Protein AF-A0A964MB08-F1 (afdb_monomer_lite)

pLDDT: mean 91.3, std 6.82, range [55.94, 98.12]

Foldseek 3Di:
DPVPDADAPPPDPPGHPVVQAPDPVLLVLLCCCCFVVVDDLVVVVVVVDDSVNSVSSVVVVLQCLVVLVPDDDDDDPDNADPDPRDDDDNDDDDDD

Radius of gyration: 14.93 Å; chains: 1; bounding box: 36×26×34 Å

Sequence (96 aa):
AVIAKPPSAELKLNQTDQDTLPPYDVLDAILHHYIEEHLPPAEIAGLGFDRETVDRVVGMVRSSEYKRRQAAPGLKVTSKAFGAGRRMPVAARYGD

Secondary structure (DSSP, 8-state):
--TTSPP---SSTT--GGGTS--HHHHHHHHIIIIIS---HHHHHHTT--HHHHHHHHHHHHHTHHHHHTSPP----SSS-SBTTB---SS-----

Structure (mmCIF, N/CA/C/O backbone):
data_AF-A0A964MB08-F1
#
_entry.id   AF-A0A964MB08-F1
#
loop_
_atom_site.group_PDB
_atom_site.id
_atom_site.type_symbol
_atom_site.label_atom_id
_atom_site.label_alt_id
_atom_site.label_comp_id
_atom_site.label_asym_id
_atom_site.label_entity_id
_atom_site.label_seq_id
_atom_site.pdbx_PDB_ins_code
_atom_site.Cartn_x
_atom_site.Cartn_y
_atom_site.Cartn_z
_atom_site.occupancy
_atom_site.B_iso_or_equiv
_atom_site.auth_seq_id
_atom_site.auth_comp_id
_atom_site.auth_asym_id
_atom_site.auth_atom_id
_atom_site.pdbx_PDB_model_num
ATOM 1 N N . ALA A 1 1 ? -21.406 -10.347 17.186 1.00 66.88 1 ALA A N 1
ATOM 2 C CA . ALA A 1 1 ? -21.667 -9.416 16.068 1.00 66.88 1 ALA A CA 1
ATOM 3 C C . ALA A 1 1 ? -20.425 -8.570 15.728 1.00 66.88 1 ALA A C 1
ATOM 5 O O . ALA A 1 1 ? -20.525 -7.357 15.635 1.00 66.88 1 ALA A O 1
ATOM 6 N N . VAL A 1 2 ? -19.253 -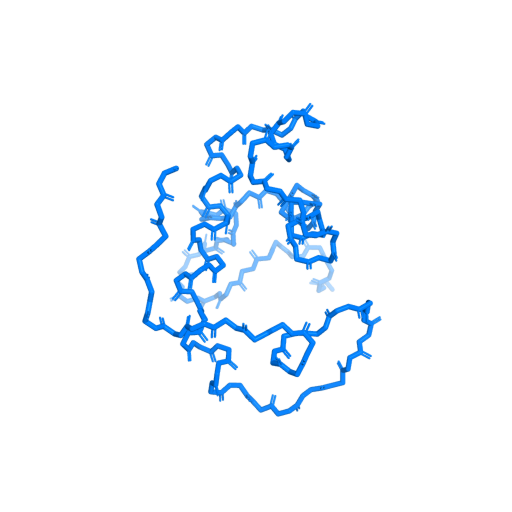9.201 15.549 1.00 78.06 2 VAL A N 1
ATOM 7 C CA . VAL A 1 2 ? -17.992 -8.496 15.211 1.00 78.06 2 VAL A CA 1
ATOM 8 C C . VAL A 1 2 ? -17.662 -8.647 13.722 1.00 78.06 2 VAL A C 1
ATOM 10 O O . VAL A 1 2 ? -17.303 -7.674 13.082 1.00 78.06 2 VAL A O 1
ATOM 13 N N . ILE A 1 3 ? -17.886 -9.836 13.149 1.00 82.50 3 ILE A N 1
ATOM 14 C CA . ILE A 1 3 ? -17.575 -10.143 11.740 1.00 82.50 3 ILE A CA 1
ATOM 15 C C . ILE A 1 3 ? -18.469 -9.373 10.752 1.00 82.50 3 ILE A C 1
ATOM 17 O O . ILE A 1 3 ? -18.012 -8.977 9.693 1.00 82.50 3 ILE A O 1
ATOM 21 N N . ALA A 1 4 ? -19.741 -9.150 11.091 1.00 86.88 4 ALA A N 1
ATOM 22 C CA . ALA A 1 4 ? -20.704 -8.516 10.184 1.00 86.88 4 ALA A CA 1
ATOM 23 C C . ALA A 1 4 ? -20.630 -6.975 10.162 1.00 86.88 4 ALA A C 1
ATOM 25 O O . ALA A 1 4 ? -21.347 -6.343 9.390 1.00 86.88 4 ALA A O 1
ATOM 26 N N . LYS A 1 5 ? -19.825 -6.358 11.037 1.00 83.50 5 LYS A N 1
ATOM 27 C CA . LYS A 1 5 ? -19.691 -4.899 11.093 1.00 83.50 5 LYS A CA 1
ATOM 28 C C . LYS A 1 5 ? -18.856 -4.426 9.893 1.00 83.50 5 LYS A C 1
ATOM 30 O O . LYS A 1 5 ? -17.823 -5.038 9.627 1.00 83.50 5 LYS A O 1
ATOM 35 N N . PRO A 1 6 ? -19.251 -3.350 9.189 1.00 83.19 6 PRO A N 1
ATOM 36 C CA . PRO A 1 6 ? -18.432 -2.804 8.116 1.00 83.19 6 PRO A CA 1
ATOM 37 C C . PRO A 1 6 ? -17.072 -2.313 8.649 1.00 83.19 6 PRO A C 1
ATOM 39 O O . PRO A 1 6 ? -17.005 -1.800 9.772 1.00 83.19 6 PRO A O 1
ATOM 42 N N . PRO A 1 7 ? -15.998 -2.449 7.854 1.00 87.38 7 PRO A N 1
ATOM 43 C CA . PRO A 1 7 ? -14.655 -2.022 8.236 1.00 87.38 7 PRO A CA 1
ATOM 44 C C . PRO A 1 7 ? -14.602 -0.499 8.410 1.00 87.38 7 PRO A C 1
ATOM 46 O O . PRO A 1 7 ? -15.096 0.255 7.565 1.00 87.38 7 PRO A O 1
ATOM 49 N N . SER A 1 8 ? -14.049 -0.050 9.537 1.00 87.12 8 SER A N 1
ATOM 50 C CA . SER A 1 8 ? -13.987 1.362 9.912 1.00 87.12 8 SER A CA 1
ATOM 51 C C . SER A 1 8 ? -12.850 1.622 10.895 1.00 87.12 8 SER A C 1
ATOM 53 O O . SER A 1 8 ? -12.706 0.898 11.881 1.00 87.12 8 SER A O 1
ATOM 55 N N . ALA A 1 9 ? -12.110 2.710 10.677 1.00 85.06 9 ALA A N 1
ATOM 56 C CA . ALA A 1 9 ? -11.156 3.242 11.653 1.00 85.06 9 ALA A CA 1
ATOM 57 C C . ALA A 1 9 ? -11.803 4.027 12.819 1.00 85.06 9 ALA A C 1
ATOM 59 O O . ALA A 1 9 ? -11.086 4.463 13.717 1.00 85.06 9 ALA A O 1
ATOM 60 N N . GLU A 1 10 ? -13.128 4.227 12.807 1.00 85.44 10 GLU A N 1
ATOM 61 C CA . GLU A 1 10 ? -13.910 4.873 13.880 1.00 85.44 10 GLU A CA 1
ATOM 62 C C . GLU A 1 10 ? -13.436 6.285 14.294 1.00 85.44 10 GLU A C 1
ATOM 64 O O . GLU A 1 10 ? -13.674 6.741 15.410 1.00 85.44 10 GLU A O 1
ATOM 69 N N . LEU A 1 11 ? -12.801 7.024 13.381 1.00 89.44 11 LEU A N 1
ATOM 70 C CA . LEU A 1 11 ? -12.289 8.380 13.620 1.00 89.44 11 LEU A CA 1
ATOM 71 C C . LEU A 1 11 ? -13.374 9.464 13.508 1.00 89.44 11 LEU A C 1
ATOM 73 O O . LEU A 1 11 ? -13.192 10.574 14.007 1.00 89.44 11 LEU A O 1
ATOM 77 N N . LYS A 1 12 ? -14.491 9.170 12.829 1.00 87.56 12 LYS A N 1
ATOM 78 C CA . LYS A 1 12 ? -15.671 10.046 12.703 1.00 87.56 12 LYS A CA 1
ATOM 79 C C . LYS A 1 12 ? -16.963 9.222 12.641 1.00 87.56 12 LYS A C 1
ATOM 81 O O . LYS A 1 12 ? -16.939 8.037 12.309 1.00 87.56 12 LYS A O 1
ATOM 86 N N . LEU A 1 13 ? -18.102 9.865 12.912 1.00 88.50 13 LEU A N 1
ATOM 87 C CA . LEU A 1 13 ? -19.422 9.228 12.831 1.00 88.50 13 LEU A CA 1
ATOM 88 C C . LEU A 1 13 ? -19.678 8.671 11.419 1.00 88.50 13 LEU A C 1
ATOM 90 O O . LEU A 1 13 ? -19.465 9.375 10.433 1.00 88.50 13 LEU A O 1
ATOM 94 N N . ASN A 1 14 ? -20.153 7.423 11.342 1.00 83.69 14 ASN A N 1
ATOM 95 C CA . ASN A 1 14 ? -20.461 6.698 10.101 1.00 83.69 14 ASN A CA 1
ATOM 96 C C . ASN A 1 14 ? -19.284 6.558 9.117 1.00 83.69 14 ASN A C 1
ATOM 98 O O . ASN A 1 14 ? -19.512 6.350 7.930 1.00 83.69 14 ASN A O 1
ATOM 102 N N . GLN A 1 15 ? -18.035 6.668 9.586 1.00 88.69 15 GLN A N 1
ATOM 103 C CA . GLN A 1 15 ? -16.871 6.394 8.746 1.00 88.69 15 GLN A CA 1
ATOM 104 C C . GLN A 1 15 ? -16.879 4.942 8.271 1.00 88.69 15 GLN A C 1
ATOM 106 O O . GLN A 1 15 ? -17.055 4.036 9.091 1.00 88.69 15 GLN A O 1
ATOM 111 N N . THR A 1 16 ? -16.556 4.720 7.000 1.00 87.44 16 THR A N 1
ATOM 112 C CA . THR A 1 16 ? -16.147 3.400 6.512 1.00 87.44 16 THR A CA 1
ATOM 113 C C . THR A 1 16 ? -14.787 3.476 5.832 1.00 87.44 16 THR A C 1
ATOM 115 O O . THR A 1 16 ? -14.412 4.510 5.281 1.00 87.44 16 THR A O 1
ATOM 118 N N . ASP A 1 17 ? -14.030 2.383 5.850 1.00 84.44 17 ASP A N 1
ATOM 119 C CA . ASP A 1 17 ? -12.742 2.335 5.142 1.00 84.44 17 ASP A CA 1
ATOM 120 C C . ASP A 1 17 ? -12.939 2.401 3.614 1.00 84.44 17 ASP A C 1
ATOM 122 O O . ASP A 1 17 ? -12.063 2.860 2.884 1.00 84.44 17 ASP A O 1
ATOM 126 N N . GLN A 1 18 ? -14.135 2.041 3.140 1.00 84.06 18 GLN A N 1
ATOM 127 C CA . GLN A 1 18 ? -14.564 2.143 1.743 1.00 84.06 18 GLN A CA 1
ATOM 128 C C . GLN A 1 18 ? -14.869 3.586 1.302 1.00 84.06 18 GLN A C 1
ATOM 130 O O . GLN A 1 18 ? -15.012 3.845 0.111 1.00 84.06 18 GLN A O 1
ATOM 135 N N . ASP A 1 19 ? -14.905 4.550 2.232 1.00 81.56 19 ASP A N 1
ATOM 136 C CA . ASP A 1 19 ? -14.990 5.976 1.888 1.00 81.56 19 ASP A CA 1
ATOM 137 C C . ASP A 1 19 ? -13.741 6.433 1.109 1.00 81.56 19 ASP A C 1
ATOM 139 O O . ASP A 1 19 ? -13.785 7.401 0.349 1.00 81.56 19 ASP A O 1
ATOM 143 N N . THR A 1 20 ? -12.601 5.773 1.338 1.00 82.31 20 THR A N 1
ATOM 144 C CA . THR A 1 20 ? -11.302 6.148 0.769 1.00 82.31 20 THR A CA 1
ATOM 145 C C . THR A 1 20 ? -10.582 4.999 0.092 1.00 82.31 20 THR A C 1
ATOM 147 O O . THR A 1 20 ? -9.696 5.271 -0.708 1.00 82.31 20 THR A O 1
ATOM 150 N N . LEU A 1 21 ? -10.900 3.736 0.363 1.00 91.25 21 LEU A N 1
ATOM 151 C CA . LEU A 1 21 ? -10.243 2.575 -0.241 1.00 91.25 21 LEU A CA 1
ATOM 152 C C . LEU A 1 21 ? -11.167 1.890 -1.254 1.00 91.25 21 LEU A C 1
ATOM 154 O O . LEU A 1 21 ? -12.381 2.035 -1.157 1.00 91.25 21 LEU A O 1
ATOM 158 N N . PRO A 1 22 ? -10.615 1.178 -2.255 1.00 92.88 22 PRO A N 1
ATOM 159 C CA . PRO A 1 22 ? -11.432 0.256 -3.032 1.00 92.88 22 PRO A CA 1
ATOM 160 C C . PRO A 1 22 ? -11.869 -0.939 -2.156 1.00 92.88 22 PRO A C 1
ATOM 162 O O . PRO A 1 22 ? -11.319 -1.134 -1.060 1.00 92.88 22 PRO A O 1
ATOM 165 N N . PRO A 1 23 ? -12.811 -1.770 -2.641 1.00 93.94 23 PRO A N 1
ATOM 166 C CA . PRO A 1 23 ? -13.164 -3.033 -1.999 1.00 93.94 23 PRO A CA 1
ATOM 167 C C . PRO A 1 23 ? -11.920 -3.860 -1.640 1.00 93.94 23 PRO A C 1
ATOM 169 O O . PRO A 1 23 ? -10.947 -3.871 -2.394 1.00 93.94 23 PRO A O 1
ATOM 172 N N . TYR A 1 24 ? -11.916 -4.503 -0.466 1.00 93.12 24 TYR A N 1
ATOM 173 C CA . TYR A 1 24 ? -10.715 -5.172 0.063 1.00 93.12 24 TYR A CA 1
ATOM 174 C C . TYR A 1 24 ? -10.207 -6.305 -0.828 1.00 93.12 24 TYR A C 1
ATOM 176 O O . TYR A 1 24 ? -9.004 -6.477 -0.957 1.00 93.12 24 TYR A O 1
ATOM 184 N N . ASP A 1 25 ? -11.104 -7.033 -1.483 1.00 94.06 25 ASP A N 1
ATOM 185 C CA . ASP A 1 25 ? -10.770 -8.049 -2.481 1.00 94.06 25 ASP A CA 1
ATOM 186 C C . ASP A 1 25 ? -9.968 -7.463 -3.654 1.00 94.06 25 ASP A C 1
ATOM 188 O O . ASP A 1 25 ? -8.954 -8.026 -4.064 1.00 94.06 25 ASP A O 1
ATOM 192 N N . VAL A 1 26 ? -10.371 -6.288 -4.142 1.00 96.0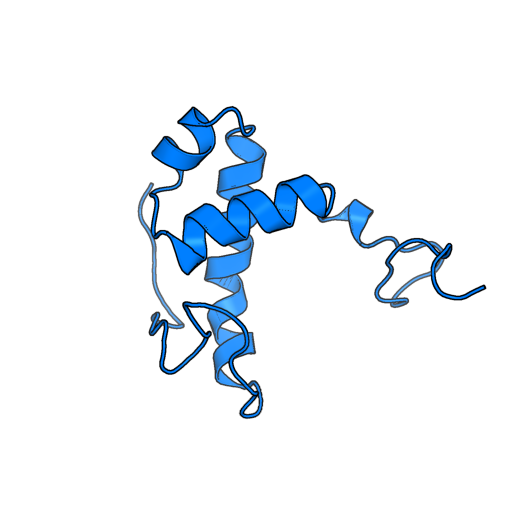0 26 VAL A N 1
ATOM 193 C CA . VAL A 1 26 ? -9.650 -5.555 -5.192 1.00 96.00 26 VAL A CA 1
ATOM 194 C C . VAL A 1 26 ? -8.339 -4.974 -4.655 1.00 96.00 26 VAL A C 1
ATOM 196 O O . VAL A 1 26 ? -7.299 -5.080 -5.307 1.00 96.00 26 VAL A O 1
ATOM 199 N N . LEU A 1 27 ? -8.368 -4.367 -3.465 1.00 96.94 27 LEU A N 1
ATOM 200 C CA . LEU A 1 27 ? -7.195 -3.775 -2.822 1.00 96.94 27 LEU A CA 1
ATOM 201 C C . LEU A 1 27 ? -6.091 -4.814 -2.612 1.00 96.94 27 LEU A C 1
ATOM 203 O O . LEU A 1 27 ? -4.947 -4.581 -3.003 1.00 96.94 27 LEU A O 1
ATOM 207 N N . ASP A 1 28 ? -6.434 -5.949 -2.010 1.00 96.25 28 ASP A N 1
ATOM 208 C CA . ASP A 1 28 ? -5.489 -6.997 -1.642 1.00 96.25 28 ASP A CA 1
ATOM 209 C C . ASP A 1 28 ? -4.884 -7.652 -2.885 1.00 96.25 28 ASP A C 1
ATOM 211 O O . ASP A 1 28 ? -3.680 -7.909 -2.907 1.00 96.25 28 ASP A O 1
ATOM 215 N N . ALA A 1 29 ? -5.666 -7.830 -3.955 1.00 97.50 29 ALA A N 1
ATOM 216 C CA . ALA A 1 29 ? -5.150 -8.331 -5.225 1.00 97.50 29 ALA A CA 1
ATOM 217 C C . ALA A 1 29 ? -4.124 -7.367 -5.851 1.00 97.50 29 ALA A C 1
ATOM 219 O O . ALA A 1 29 ? -3.029 -7.784 -6.236 1.00 97.50 29 ALA A O 1
ATOM 220 N N . ILE A 1 30 ? -4.416 -6.059 -5.878 1.00 98.12 30 ILE A N 1
ATOM 221 C CA . ILE A 1 30 ? -3.464 -5.045 -6.364 1.00 98.12 30 ILE A CA 1
ATOM 222 C C . ILE A 1 30 ? -2.197 -5.035 -5.497 1.00 98.12 30 ILE A C 1
ATOM 224 O O . ILE A 1 30 ? -1.083 -4.977 -6.024 1.00 98.12 30 ILE A O 1
ATOM 228 N N . LEU A 1 31 ? -2.341 -5.098 -4.169 1.00 97.00 31 LEU A N 1
ATOM 229 C CA . LEU A 1 31 ? -1.207 -5.132 -3.244 1.00 97.00 31 LEU A CA 1
ATOM 230 C C . LEU A 1 31 ? -0.359 -6.391 -3.426 1.00 97.00 31 LEU A C 1
ATOM 232 O O . LEU A 1 31 ? 0.866 -6.286 -3.383 1.00 97.00 31 LEU A O 1
ATOM 236 N N . HIS A 1 32 ? -0.976 -7.547 -3.660 1.00 96.81 32 HIS A N 1
ATOM 237 C CA . HIS A 1 32 ? -0.271 -8.796 -3.920 1.00 96.81 32 HIS A CA 1
ATOM 238 C C . HIS A 1 32 ? 0.601 -8.686 -5.178 1.00 96.81 32 HIS A C 1
ATOM 240 O O . HIS A 1 32 ? 1.821 -8.849 -5.097 1.00 96.81 32 HIS A O 1
ATOM 246 N N . HIS A 1 33 ? 0.013 -8.286 -6.308 1.00 97.75 33 HIS A N 1
ATOM 247 C CA . HIS A 1 33 ? 0.747 -8.111 -7.564 1.00 97.75 33 HIS A CA 1
ATOM 248 C C . HIS A 1 33 ? 1.855 -7.050 -7.451 1.00 97.75 33 HIS A C 1
ATOM 250 O O . HIS A 1 33 ? 2.988 -7.248 -7.897 1.00 97.75 33 HIS A O 1
ATOM 256 N N . TYR A 1 34 ? 1.568 -5.921 -6.797 1.00 96.75 34 TYR A N 1
ATOM 257 C CA . TYR A 1 34 ? 2.532 -4.830 -6.678 1.00 96.75 34 TYR A CA 1
ATOM 258 C C . TYR A 1 34 ? 3.672 -5.135 -5.697 1.00 96.75 34 TYR A C 1
ATOM 260 O O . TYR A 1 34 ? 4.839 -4.826 -5.953 1.00 96.75 34 TYR A O 1
ATOM 268 N N . ILE A 1 35 ? 3.351 -5.704 -4.534 1.00 94.88 35 ILE A N 1
ATOM 269 C CA . ILE A 1 35 ? 4.306 -5.876 -3.438 1.00 94.88 35 ILE A CA 1
ATOM 270 C C . ILE A 1 35 ? 4.958 -7.240 -3.501 1.00 94.88 35 ILE A C 1
ATOM 272 O O . ILE A 1 35 ? 6.178 -7.294 -3.407 1.00 94.88 35 ILE A O 1
ATOM 276 N N . GLU A 1 36 ? 4.212 -8.329 -3.632 1.00 94.12 36 GLU A N 1
ATOM 277 C CA . GLU A 1 36 ? 4.792 -9.672 -3.602 1.00 94.12 36 GLU A CA 1
ATOM 278 C C . GLU A 1 36 ? 5.429 -10.017 -4.949 1.00 94.12 36 GLU A C 1
ATOM 280 O O . GLU A 1 36 ? 6.631 -10.300 -4.986 1.00 94.12 36 GLU A O 1
ATOM 285 N N . GLU A 1 37 ? 4.678 -9.858 -6.041 1.00 95.19 37 GLU A N 1
ATOM 286 C CA . GLU A 1 37 ? 5.110 -10.240 -7.395 1.00 95.19 37 GLU A CA 1
ATOM 287 C C . GLU A 1 37 ? 5.954 -9.181 -8.120 1.00 95.19 37 GLU A C 1
ATOM 289 O O . GLU A 1 37 ? 6.613 -9.494 -9.106 1.00 95.19 37 GLU A O 1
ATOM 294 N N . HIS A 1 38 ? 6.015 -7.950 -7.600 1.00 94.12 38 HIS A N 1
ATOM 295 C CA . HIS A 1 38 ? 6.827 -6.856 -8.162 1.00 94.12 38 HIS A CA 1
ATOM 296 C C . HIS A 1 38 ? 6.415 -6.424 -9.577 1.00 94.12 38 HIS A C 1
ATOM 298 O O . HIS A 1 38 ? 7.243 -5.906 -10.330 1.00 94.12 38 HIS A O 1
ATOM 304 N N . LEU A 1 39 ? 5.135 -6.568 -9.920 1.00 96.94 39 LEU A N 1
ATOM 305 C CA . LEU A 1 39 ? 4.631 -6.113 -11.210 1.00 96.94 39 LEU A CA 1
ATOM 306 C C . LEU A 1 39 ? 4.562 -4.574 -11.273 1.00 96.94 39 LEU A C 1
ATOM 308 O O . LEU A 1 39 ? 4.200 -3.919 -10.284 1.00 96.94 39 LEU A O 1
ATOM 312 N N . PRO A 1 40 ? 4.898 -3.958 -12.422 1.00 95.94 40 PRO A N 1
ATOM 313 C CA . PRO A 1 40 ? 4.712 -2.528 -12.620 1.00 95.94 40 PRO A CA 1
ATOM 314 C C . PRO A 1 40 ? 3.214 -2.177 -12.714 1.00 95.94 40 PRO A C 1
ATOM 316 O O . PRO A 1 40 ? 2.423 -2.986 -13.201 1.00 95.94 40 PRO A O 1
ATOM 319 N N . PRO A 1 41 ? 2.798 -0.952 -12.327 1.00 96.38 41 PRO A N 1
ATOM 320 C CA . PRO A 1 41 ? 1.385 -0.549 -12.325 1.00 96.38 41 PRO A CA 1
ATOM 321 C C . PRO A 1 41 ? 0.663 -0.764 -13.665 1.00 96.38 41 PRO A C 1
ATOM 323 O O . PRO A 1 41 ? -0.504 -1.145 -13.686 1.00 96.38 41 PRO A O 1
ATOM 326 N N . ALA A 1 42 ? 1.367 -0.570 -14.784 1.00 96.31 42 ALA A N 1
ATOM 327 C CA . ALA A 1 42 ? 0.821 -0.785 -16.122 1.00 96.31 42 ALA A CA 1
ATOM 328 C C . ALA A 1 42 ? 0.466 -2.257 -16.398 1.00 96.31 42 ALA A C 1
ATOM 330 O O . ALA A 1 42 ? -0.570 -2.526 -17.000 1.00 96.31 42 ALA A O 1
ATOM 331 N N . GLU A 1 43 ? 1.288 -3.204 -15.937 1.00 97.81 43 GLU A N 1
ATOM 332 C CA . GLU A 1 43 ? 0.998 -4.636 -16.076 1.00 97.81 43 GLU A CA 1
ATOM 333 C C . GLU A 1 43 ? -0.162 -5.049 -15.175 1.00 97.81 43 GLU A C 1
ATOM 335 O O . GLU A 1 43 ? -1.040 -5.778 -15.621 1.00 97.81 43 GLU A O 1
ATOM 340 N N . ILE A 1 44 ? -0.227 -4.510 -13.952 1.00 97.75 44 ILE A N 1
ATOM 341 C CA . ILE A 1 44 ? -1.349 -4.756 -13.036 1.00 97.75 44 ILE A CA 1
ATOM 342 C C . ILE A 1 44 ? -2.659 -4.274 -13.668 1.00 97.75 44 ILE A C 1
ATOM 344 O O . ILE A 1 44 ? -3.627 -5.023 -13.706 1.00 97.75 44 ILE A O 1
ATOM 348 N N . ALA A 1 45 ? -2.694 -3.068 -14.240 1.00 97.12 45 ALA A N 1
ATOM 349 C CA . ALA A 1 45 ? -3.870 -2.596 -14.975 1.00 97.12 45 ALA A CA 1
ATOM 350 C C . ALA A 1 45 ? -4.228 -3.525 -16.159 1.00 97.12 45 ALA A C 1
ATOM 352 O O . ALA A 1 45 ? -5.401 -3.784 -16.423 1.00 97.12 45 ALA A O 1
ATOM 353 N N . GLY A 1 46 ? -3.222 -4.098 -16.829 1.00 97.19 46 GLY A 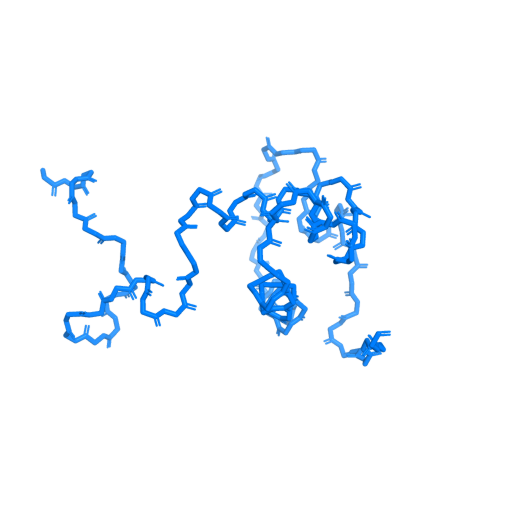N 1
ATOM 354 C CA . GLY A 1 46 ? -3.397 -5.095 -17.890 1.00 97.19 46 GLY A CA 1
ATOM 355 C C . GLY A 1 46 ? -4.056 -6.409 -17.447 1.00 97.19 46 GLY A C 1
ATOM 356 O O . GLY A 1 46 ? -4.598 -7.118 -18.293 1.00 97.19 46 GLY A O 1
ATOM 357 N N . LEU A 1 47 ? -4.077 -6.718 -16.144 1.00 96.50 47 LEU A N 1
ATOM 358 C CA . LEU A 1 47 ? -4.772 -7.884 -15.575 1.00 96.50 47 LEU A CA 1
ATOM 359 C C . LEU A 1 47 ? -6.287 -7.664 -15.396 1.00 96.50 47 LEU A C 1
ATOM 361 O O . LEU A 1 47 ? -6.979 -8.545 -14.890 1.00 96.50 47 LEU A O 1
ATOM 365 N N . GLY A 1 48 ? -6.813 -6.508 -15.815 1.00 96.38 48 GLY A N 1
ATOM 366 C CA . GLY A 1 48 ? -8.239 -6.177 -15.741 1.00 96.38 48 GLY A CA 1
ATOM 367 C C . GLY A 1 48 ? -8.625 -5.299 -14.551 1.00 96.38 48 GLY A C 1
ATOM 368 O O . GLY A 1 48 ? -9.813 -5.070 -14.329 1.00 96.38 48 GLY A O 1
ATOM 369 N N . PHE A 1 49 ? -7.647 -4.785 -13.798 1.00 97.38 49 PHE A N 1
ATOM 370 C CA . PHE A 1 49 ? -7.890 -3.771 -12.773 1.00 97.38 49 PHE A CA 1
ATOM 371 C C . PHE A 1 49 ? -8.022 -2.382 -13.402 1.00 97.38 49 PHE A C 1
ATOM 373 O O . PHE A 1 49 ? -7.299 -2.030 -14.334 1.00 97.38 49 PHE A O 1
ATOM 380 N N . ASP A 1 50 ? -8.917 -1.563 -12.852 1.00 96.94 50 ASP A N 1
ATOM 381 C CA . ASP A 1 50 ? -9.045 -0.166 -13.258 1.00 96.94 50 ASP A CA 1
ATOM 382 C C . ASP A 1 50 ? -7.734 0.605 -13.016 1.00 96.94 50 ASP A C 1
ATOM 384 O O . ASP A 1 50 ? -7.161 0.577 -11.922 1.00 96.94 50 ASP A O 1
ATOM 388 N N . ARG A 1 51 ? -7.256 1.308 -14.049 1.00 96.75 51 ARG A N 1
ATOM 389 C CA . ARG A 1 51 ? -5.947 1.969 -14.034 1.00 96.75 51 ARG A CA 1
ATOM 390 C C . ARG A 1 51 ? -5.866 3.066 -12.975 1.00 96.75 51 ARG A C 1
ATOM 392 O O . ARG A 1 51 ? -4.853 3.160 -12.285 1.00 96.75 51 ARG A O 1
ATOM 399 N N . GLU A 1 52 ? -6.917 3.869 -12.834 1.00 96.25 52 GLU A N 1
ATOM 400 C CA . GLU A 1 52 ? -6.959 4.945 -11.840 1.00 96.25 52 GLU A CA 1
ATOM 401 C C . GLU A 1 52 ? -6.878 4.368 -10.421 1.00 96.25 52 GLU A C 1
ATOM 403 O O . GLU A 1 52 ? -6.116 4.847 -9.578 1.00 96.25 52 GLU A O 1
ATOM 408 N N . THR A 1 53 ? -7.597 3.274 -10.176 1.00 96.50 53 THR A N 1
ATOM 409 C CA . THR A 1 53 ? -7.564 2.549 -8.906 1.00 96.50 53 THR A CA 1
ATOM 410 C C . THR A 1 53 ? -6.174 1.988 -8.604 1.00 96.50 53 THR A C 1
ATOM 412 O O . THR A 1 53 ? -5.680 2.171 -7.487 1.00 96.50 53 THR A O 1
ATOM 415 N N . VAL A 1 54 ? -5.512 1.357 -9.580 1.00 97.81 54 VAL A N 1
ATOM 416 C CA . VAL A 1 54 ? -4.140 0.842 -9.424 1.00 97.81 54 VAL A CA 1
ATOM 417 C C . VAL A 1 54 ? -3.171 1.971 -9.075 1.00 97.81 54 VAL A C 1
ATOM 419 O O . VAL A 1 54 ? -2.458 1.877 -8.071 1.00 97.81 54 VAL A O 1
ATOM 422 N N . ASP A 1 55 ? -3.172 3.058 -9.848 1.00 96.12 55 ASP A N 1
ATOM 423 C CA . ASP A 1 55 ? -2.271 4.194 -9.633 1.00 96.12 55 ASP A CA 1
ATOM 424 C C . ASP A 1 55 ? -2.500 4.832 -8.256 1.00 96.12 55 ASP A C 1
ATOM 426 O O . ASP A 1 55 ? -1.546 5.147 -7.534 1.00 96.12 55 ASP A O 1
ATOM 430 N N . ARG A 1 56 ? -3.763 4.942 -7.834 1.00 96.44 56 ARG A N 1
ATOM 431 C CA . ARG A 1 56 ? -4.143 5.455 -6.516 1.00 96.44 56 ARG A CA 1
ATOM 432 C C . ARG A 1 56 ? -3.637 4.567 -5.381 1.00 96.44 56 ARG A C 1
ATOM 434 O O . ARG A 1 56 ? -3.039 5.078 -4.431 1.00 96.44 56 ARG A O 1
ATOM 441 N N . VAL A 1 57 ? -3.831 3.249 -5.468 1.00 97.38 57 VAL A N 1
ATOM 442 C CA . VAL A 1 57 ? -3.343 2.285 -4.462 1.00 97.38 57 VAL A CA 1
ATOM 443 C C . VAL A 1 57 ? -1.819 2.315 -4.379 1.00 97.38 57 VAL A C 1
ATOM 445 O O . VAL A 1 57 ? -1.260 2.463 -3.289 1.00 97.38 57 VAL A O 1
ATOM 448 N N . VAL A 1 58 ? -1.130 2.264 -5.520 1.00 96.56 58 VAL A N 1
ATOM 449 C CA . VAL A 1 58 ? 0.336 2.347 -5.585 1.00 96.56 58 VAL A CA 1
ATOM 450 C C . VAL A 1 58 ? 0.840 3.673 -5.006 1.00 96.56 58 VAL A C 1
ATOM 452 O O . VAL A 1 58 ? 1.813 3.689 -4.243 1.00 96.56 58 VAL A O 1
ATOM 455 N N . GLY A 1 59 ? 0.159 4.781 -5.298 1.00 95.75 59 GLY A N 1
ATOM 456 C CA . GLY A 1 59 ? 0.439 6.096 -4.726 1.00 95.75 59 GLY A CA 1
ATOM 457 C C . GLY A 1 59 ? 0.326 6.113 -3.199 1.00 95.75 59 GLY A C 1
ATOM 458 O O . GLY A 1 59 ? 1.239 6.590 -2.518 1.00 95.75 59 GLY A O 1
ATOM 459 N N . MET A 1 60 ? -0.741 5.530 -2.641 1.00 96.00 60 MET A N 1
ATOM 460 C CA . MET A 1 60 ? -0.924 5.388 -1.188 1.00 96.00 60 MET A CA 1
ATOM 461 C C . MET A 1 60 ? 0.155 4.511 -0.545 1.00 96.00 60 MET A C 1
ATOM 463 O O . MET A 1 60 ? 0.653 4.833 0.540 1.00 96.00 60 MET A O 1
ATOM 467 N N . VAL A 1 61 ? 0.560 3.426 -1.217 1.00 95.94 61 VAL A N 1
ATOM 468 C CA . VAL A 1 61 ? 1.682 2.599 -0.761 1.00 95.94 61 VAL A CA 1
ATOM 469 C C . VAL A 1 61 ? 2.936 3.459 -0.692 1.00 95.94 61 VAL A C 1
ATOM 471 O O . VAL A 1 61 ? 3.526 3.545 0.381 1.00 95.94 61 VAL A O 1
ATOM 474 N N . ARG A 1 62 ? 3.326 4.134 -1.779 1.00 95.00 62 ARG A N 1
ATOM 475 C CA . ARG A 1 62 ? 4.541 4.968 -1.837 1.00 95.00 62 ARG A CA 1
ATOM 476 C C . ARG A 1 62 ? 4.555 6.049 -0.750 1.00 95.00 62 ARG A C 1
ATOM 478 O O . ARG A 1 62 ? 5.530 6.143 -0.007 1.00 95.00 62 ARG A O 1
ATOM 485 N N . SER A 1 63 ? 3.468 6.805 -0.596 1.00 95.44 63 SER A N 1
ATOM 486 C CA . SER A 1 63 ? 3.384 7.905 0.379 1.00 95.44 63 SER A CA 1
ATOM 487 C C . SER A 1 63 ? 3.391 7.440 1.836 1.00 95.44 63 SER A C 1
ATOM 489 O O . SER A 1 63 ? 3.792 8.192 2.718 1.00 95.44 63 SER A O 1
ATOM 491 N N . SER A 1 64 ? 3.009 6.191 2.109 1.00 95.50 64 SER A N 1
ATOM 492 C CA . SER A 1 64 ? 2.963 5.639 3.468 1.00 95.50 64 SER A CA 1
ATOM 493 C C . SER A 1 64 ? 4.282 5.000 3.934 1.00 95.50 64 SER A C 1
ATOM 495 O O . SER A 1 64 ? 4.328 4.421 5.021 1.00 95.50 64 SER A O 1
ATOM 497 N N . GLU A 1 65 ? 5.370 5.093 3.158 1.00 95.94 65 GLU A N 1
ATOM 498 C CA . GLU A 1 65 ? 6.662 4.475 3.512 1.00 95.94 65 GLU A CA 1
ATOM 499 C C . GLU A 1 65 ? 7.240 5.032 4.822 1.00 95.94 65 GLU A C 1
ATOM 501 O O . GLU A 1 65 ? 7.740 4.271 5.651 1.00 95.94 65 GLU A O 1
ATOM 506 N N . TYR A 1 66 ? 7.081 6.336 5.075 1.00 95.12 66 TYR A N 1
ATOM 507 C CA . TYR A 1 66 ? 7.541 6.956 6.323 1.00 95.12 66 TYR A CA 1
ATOM 508 C C . TYR A 1 66 ? 6.877 6.348 7.5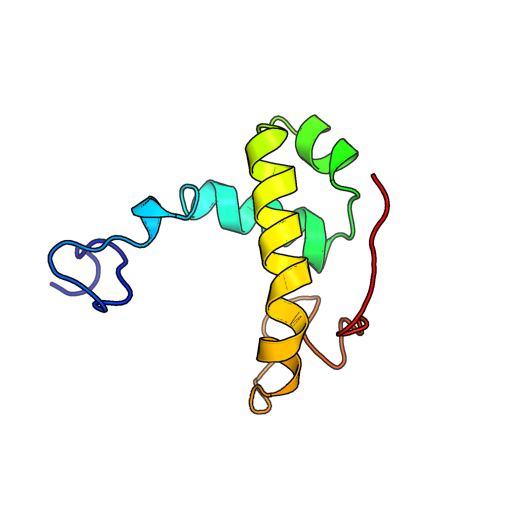68 1.00 95.12 66 TYR A C 1
ATOM 510 O O . TYR A 1 66 ? 7.529 6.228 8.606 1.00 95.12 66 TYR A O 1
ATOM 518 N N . LYS A 1 67 ? 5.601 5.940 7.464 1.00 94.81 67 LYS A N 1
ATOM 519 C CA . LYS A 1 67 ? 4.858 5.294 8.557 1.00 94.81 67 LYS A CA 1
ATOM 520 C C . LYS A 1 67 ? 5.422 3.904 8.828 1.00 94.81 67 LYS A C 1
ATOM 522 O O . LYS A 1 67 ? 5.688 3.556 9.972 1.00 94.81 67 LYS A O 1
ATOM 527 N N . ARG A 1 68 ? 5.676 3.127 7.769 1.00 94.94 68 ARG A N 1
ATOM 528 C CA . ARG A 1 68 ? 6.237 1.770 7.878 1.00 94.94 68 ARG A CA 1
ATOM 529 C C . ARG A 1 68 ? 7.640 1.760 8.469 1.00 94.94 68 ARG A C 1
ATOM 531 O O . ARG A 1 68 ? 7.980 0.837 9.199 1.00 94.94 68 ARG A O 1
ATOM 538 N N . ARG A 1 69 ? 8.442 2.797 8.214 1.00 92.94 69 ARG A N 1
ATOM 539 C CA . ARG A 1 69 ? 9.789 2.913 8.791 1.00 92.94 69 ARG A CA 1
ATOM 540 C C . ARG A 1 69 ? 9.785 3.091 10.315 1.00 92.94 69 ARG A C 1
ATOM 542 O O . ARG A 1 69 ? 10.789 2.769 10.942 1.00 92.94 69 ARG A O 1
ATOM 549 N N . GLN A 1 70 ? 8.681 3.585 10.878 1.00 94.50 70 GLN A N 1
ATOM 550 C CA . GLN A 1 70 ? 8.477 3.787 12.318 1.00 94.50 70 GLN A CA 1
ATOM 551 C C . GLN A 1 70 ? 7.727 2.623 12.985 1.00 94.50 70 GLN A C 1
ATOM 553 O O . GLN A 1 70 ? 7.561 2.625 14.202 1.00 94.50 70 GLN A O 1
ATOM 558 N N . ALA A 1 71 ? 7.257 1.640 12.210 1.00 91.81 71 ALA A N 1
ATOM 559 C CA . ALA A 1 71 ? 6.530 0.500 12.747 1.00 91.81 71 ALA A CA 1
ATOM 560 C C . ALA A 1 71 ? 7.456 -0.407 13.573 1.00 91.81 71 ALA A C 1
ATOM 562 O O . ALA A 1 71 ? 8.620 -0.621 13.223 1.00 91.81 71 ALA A O 1
ATOM 563 N N . ALA A 1 72 ? 6.921 -0.964 14.662 1.00 93.50 72 ALA A N 1
ATOM 564 C CA . ALA A 1 72 ? 7.618 -1.975 15.445 1.00 93.50 72 ALA A CA 1
ATOM 565 C C . ALA A 1 72 ? 7.893 -3.238 14.598 1.00 93.50 72 ALA A C 1
ATOM 567 O O . ALA A 1 72 ? 7.172 -3.500 13.629 1.00 93.50 72 ALA A O 1
ATOM 568 N N . PRO A 1 73 ? 8.908 -4.048 14.951 1.00 90.56 73 PRO A N 1
ATOM 569 C CA . PRO A 1 73 ? 9.126 -5.337 14.307 1.00 90.56 73 PRO A CA 1
ATOM 570 C C . PRO A 1 73 ? 7.877 -6.226 14.399 1.00 90.56 73 PRO A C 1
ATOM 572 O O . PRO A 1 73 ? 7.275 -6.350 15.464 1.00 90.56 73 PRO A O 1
ATOM 575 N N . GLY A 1 74 ? 7.510 -6.862 13.287 1.00 89.06 74 GLY A N 1
ATOM 576 C CA . GLY A 1 74 ? 6.393 -7.803 13.200 1.00 89.06 74 GLY A CA 1
ATOM 577 C C . GLY A 1 74 ? 6.819 -9.129 12.575 1.00 89.06 74 GLY A C 1
ATOM 578 O O . GLY A 1 74 ? 7.849 -9.209 11.901 1.00 89.06 74 GLY A O 1
ATOM 579 N N . LEU A 1 75 ? 6.024 -10.179 12.794 1.00 91.81 75 LEU A N 1
ATOM 580 C CA . LEU A 1 75 ? 6.250 -11.482 12.170 1.00 91.81 75 LEU A CA 1
ATOM 581 C C . LEU A 1 75 ? 5.890 -11.431 10.682 1.00 91.81 75 LEU A C 1
ATOM 583 O O . LEU A 1 75 ? 4.844 -10.910 10.297 1.00 91.81 75 LEU A O 1
ATOM 587 N N . LYS A 1 76 ? 6.747 -12.012 9.840 1.00 91.56 76 LYS A N 1
ATOM 588 C CA . LYS A 1 76 ? 6.455 -12.192 8.417 1.00 91.56 76 LYS A CA 1
ATOM 589 C C . LYS A 1 76 ? 5.587 -13.436 8.222 1.00 91.56 76 LYS A C 1
ATOM 591 O O . LYS A 1 76 ? 6.022 -14.526 8.577 1.00 91.56 76 LYS A O 1
ATOM 596 N N . VAL A 1 77 ? 4.426 -13.268 7.589 1.00 92.44 77 VAL A N 1
ATOM 597 C CA . VAL A 1 77 ? 3.506 -14.370 7.237 1.00 92.44 77 VAL A CA 1
ATOM 598 C C . VAL A 1 77 ? 3.366 -14.607 5.726 1.00 92.44 77 VAL A C 1
ATOM 600 O O . VAL A 1 77 ? 2.806 -15.617 5.323 1.00 92.44 77 VAL A O 1
ATOM 603 N N . THR A 1 78 ? 3.907 -13.715 4.890 1.00 90.25 78 THR A N 1
ATOM 604 C CA . THR A 1 78 ? 3.871 -13.800 3.418 1.00 90.25 78 THR A CA 1
ATOM 605 C C . THR A 1 78 ? 5.269 -13.973 2.812 1.00 90.25 78 THR A C 1
ATOM 607 O O . THR A 1 78 ? 6.290 -13.997 3.517 1.00 90.25 78 THR A O 1
ATOM 610 N N . SER A 1 79 ? 5.341 -14.083 1.481 1.00 88.75 79 SER A N 1
ATOM 611 C CA . SER A 1 79 ? 6.605 -14.218 0.748 1.00 88.75 79 SER A CA 1
ATOM 612 C C . SER A 1 79 ? 7.532 -13.014 0.992 1.00 88.75 79 SER A C 1
ATOM 614 O O . SER A 1 79 ? 8.730 -13.183 1.272 1.00 88.75 79 SER A O 1
ATOM 616 N N . LYS A 1 80 ? 6.958 -11.802 1.022 1.00 88.00 80 LYS A N 1
ATOM 617 C CA . LYS A 1 80 ? 7.669 -10.528 1.156 1.00 88.00 80 LYS A CA 1
ATOM 618 C C . LYS A 1 80 ? 7.137 -9.679 2.314 1.00 88.00 80 LYS A C 1
ATOM 620 O O . LYS A 1 80 ? 5.961 -9.350 2.385 1.00 88.00 80 LYS A O 1
ATOM 625 N N . ALA A 1 81 ? 8.044 -9.281 3.207 1.00 87.69 81 ALA A N 1
ATOM 626 C CA . ALA A 1 81 ? 7.750 -8.384 4.325 1.00 87.69 81 ALA A CA 1
ATOM 627 C C . ALA A 1 81 ? 8.118 -6.933 4.003 1.00 87.69 81 ALA A C 1
ATOM 629 O O . ALA A 1 81 ? 9.143 -6.673 3.366 1.00 87.69 81 ALA A O 1
ATOM 630 N N . PHE A 1 82 ? 7.367 -5.985 4.562 1.00 87.94 82 PHE A N 1
ATOM 631 C CA . PHE A 1 82 ? 7.835 -4.607 4.688 1.00 87.94 82 PHE A CA 1
ATOM 632 C C . PHE A 1 82 ? 9.087 -4.530 5.579 1.00 87.94 82 PHE A C 1
ATOM 634 O O . PHE A 1 82 ? 9.235 -5.286 6.540 1.00 87.94 82 PHE A O 1
ATOM 641 N N . GLY A 1 83 ? 10.016 -3.629 5.247 1.00 83.50 83 GLY A N 1
ATOM 642 C CA . GLY A 1 83 ? 11.297 -3.501 5.942 1.00 83.50 83 GLY A CA 1
ATOM 643 C C . GLY A 1 83 ? 12.380 -4.367 5.303 1.00 83.50 83 GLY A C 1
ATOM 644 O O . GLY A 1 83 ? 12.847 -4.068 4.206 1.00 83.50 83 GLY A O 1
ATOM 645 N N . ALA A 1 84 ? 12.814 -5.435 5.978 1.00 81.25 84 ALA A N 1
ATOM 646 C CA . ALA A 1 84 ? 13.931 -6.255 5.494 1.00 81.25 84 ALA A CA 1
ATOM 647 C C . ALA A 1 84 ? 13.664 -6.889 4.115 1.00 81.25 84 ALA A C 1
ATOM 649 O O . ALA A 1 84 ? 14.588 -6.973 3.311 1.00 81.25 84 ALA A O 1
ATOM 650 N N . GLY A 1 85 ? 12.415 -7.283 3.835 1.00 84.56 85 GLY A N 1
ATOM 651 C CA . GLY A 1 85 ? 12.013 -7.894 2.562 1.00 84.56 85 GLY A CA 1
ATOM 652 C C . GLY A 1 85 ? 11.702 -6.902 1.434 1.00 84.56 85 GLY A C 1
ATOM 653 O O . GLY A 1 85 ? 11.608 -7.312 0.280 1.00 84.56 85 GLY A O 1
ATOM 654 N N . ARG A 1 86 ? 11.555 -5.609 1.744 1.00 88.62 86 ARG A N 1
ATOM 655 C CA . ARG A 1 86 ? 11.267 -4.544 0.775 1.00 88.62 86 ARG A CA 1
ATOM 656 C C . ARG A 1 86 ? 11.803 -3.218 1.304 1.00 88.62 86 ARG A C 1
ATOM 658 O O . ARG A 1 86 ? 11.167 -2.573 2.138 1.00 88.62 86 ARG A O 1
ATOM 665 N N . ARG A 1 87 ? 12.975 -2.819 0.807 1.00 89.31 87 ARG A N 1
ATOM 666 C CA . ARG A 1 87 ? 13.654 -1.576 1.191 1.00 89.31 87 ARG A CA 1
ATOM 667 C C . ARG A 1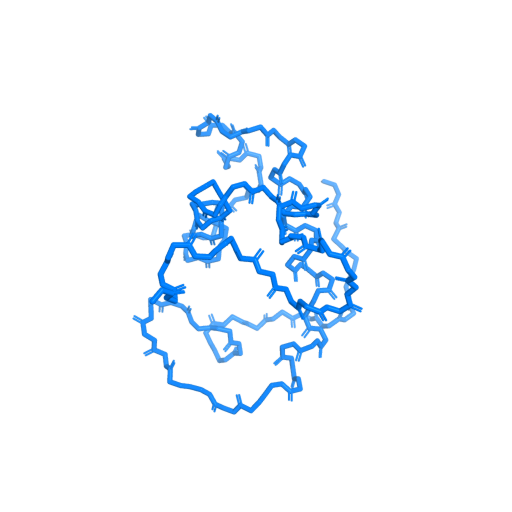 87 ? 13.364 -0.491 0.163 1.00 89.31 87 ARG A C 1
ATOM 669 O O . ARG A 1 87 ? 13.928 -0.523 -0.924 1.00 89.31 87 ARG A O 1
ATOM 676 N N . MET A 1 88 ? 12.514 0.466 0.522 1.00 92.75 88 MET A N 1
ATOM 677 C CA . MET A 1 88 ? 12.234 1.637 -0.307 1.00 92.75 88 MET A CA 1
ATOM 678 C C . MET A 1 88 ? 12.729 2.916 0.374 1.00 92.75 88 MET A C 1
ATOM 680 O O . MET A 1 88 ? 12.729 2.994 1.607 1.00 92.75 88 MET A O 1
ATOM 684 N N . PRO A 1 89 ? 13.142 3.932 -0.397 1.00 94.12 89 PRO A N 1
ATOM 685 C CA . PRO A 1 89 ? 13.422 5.253 0.149 1.00 94.12 89 PRO A CA 1
ATOM 686 C C . PRO A 1 89 ? 12.146 5.903 0.703 1.00 94.12 89 PRO A C 1
ATOM 688 O O . PRO A 1 89 ? 11.074 5.793 0.109 1.00 94.12 89 PRO A O 1
ATOM 691 N N . VAL A 1 90 ? 12.279 6.621 1.823 1.00 93.69 90 VAL A N 1
ATOM 692 C CA . VAL A 1 90 ? 11.180 7.413 2.407 1.00 93.69 90 VAL A CA 1
ATOM 693 C C . VAL A 1 90 ? 10.916 8.675 1.580 1.00 93.69 90 VAL A C 1
ATOM 695 O O . VAL A 1 90 ? 9.767 9.000 1.303 1.00 93.69 90 VAL A O 1
ATOM 698 N N . ALA A 1 91 ? 11.978 9.368 1.167 1.00 94.56 91 ALA A N 1
ATOM 699 C CA . ALA A 1 91 ? 11.906 10.533 0.294 1.00 94.56 91 ALA A CA 1
ATOM 700 C C . ALA A 1 91 ? 12.367 10.131 -1.110 1.00 94.56 91 ALA A C 1
ATOM 702 O O . ALA A 1 91 ? 13.559 9.951 -1.351 1.00 94.56 91 ALA A O 1
ATOM 703 N N . ALA A 1 92 ? 11.415 9.959 -2.024 1.00 93.12 92 ALA A N 1
ATOM 704 C CA . ALA A 1 92 ? 11.688 9.680 -3.426 1.00 93.12 92 ALA A CA 1
ATOM 705 C C . ALA A 1 92 ? 10.604 10.276 -4.318 1.00 93.12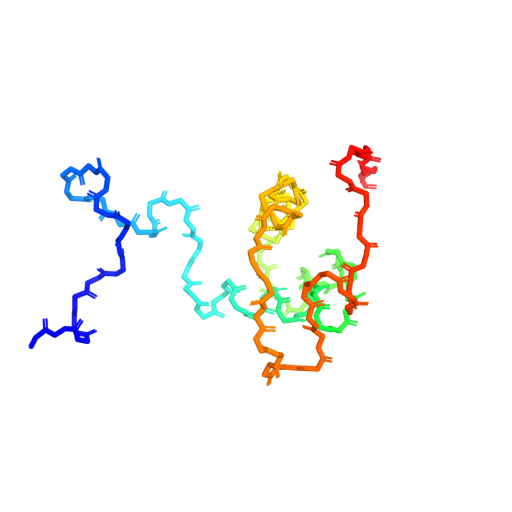 92 ALA A C 1
ATOM 707 O O . ALA A 1 92 ? 9.427 10.300 -3.958 1.00 93.12 92 ALA A O 1
ATOM 708 N N . ARG A 1 93 ? 11.018 10.722 -5.504 1.00 90.94 93 ARG A N 1
ATOM 709 C CA . ARG A 1 93 ? 10.119 11.094 -6.591 1.00 90.94 93 ARG A CA 1
ATOM 710 C C . ARG A 1 93 ? 10.102 9.941 -7.583 1.00 90.94 93 ARG A C 1
ATOM 712 O O . ARG A 1 93 ? 11.122 9.637 -8.192 1.00 90.94 93 ARG A O 1
ATOM 719 N N . TYR A 1 94 ? 8.957 9.288 -7.692 1.00 83.50 94 TYR A N 1
ATOM 720 C CA . TYR A 1 94 ? 8.727 8.267 -8.704 1.00 83.50 94 TYR A CA 1
ATOM 721 C C . TYR A 1 94 ? 8.247 8.981 -9.974 1.00 83.50 94 TYR A C 1
ATOM 723 O O . TYR A 1 94 ? 7.456 9.918 -9.866 1.00 83.50 94 TYR A O 1
ATOM 731 N N . GLY A 1 95 ? 8.798 8.611 -11.131 1.00 76.81 95 GLY A N 1
ATOM 732 C CA . GLY A 1 95 ? 8.327 9.103 -12.427 1.00 76.81 95 GLY A CA 1
ATOM 733 C C . GLY A 1 95 ? 6.975 8.499 -12.809 1.00 76.81 95 GLY A C 1
ATOM 734 O O . GLY A 1 95 ? 6.506 7.576 -12.130 1.00 76.81 95 GLY A O 1
ATOM 735 N N . ASP A 1 96 ? 6.394 9.051 -13.873 1.00 55.94 96 ASP A N 1
ATOM 736 C CA . ASP A 1 96 ? 5.177 8.549 -14.522 1.00 55.94 96 ASP A CA 1
ATOM 737 C C . ASP A 1 96 ? 5.440 7.238 -15.280 1.00 55.94 96 ASP A C 1
ATOM 739 O O . ASP A 1 96 ? 6.526 7.121 -15.900 1.00 55.94 96 ASP A O 1
#